Protein AF-A0AA87Z8X1-F1 (afdb_monomer)

Mean predicted aligned error: 8.66 Å

Secondary structure (DSSP, 8-state):
--HHHH----HHHHHHHHHHHHHHHHHHHHHHIIIIIS----EEE-SSSS--TT-S--TTPPTTSEEETT-GGG-HHHHHT--GGGHHHHHHHHHHHHHHHTT-

Solvent-accessible surface area (backbone atoms only — not comparable to full-atom values): 6210 Å² total; per-residue (Å²): 125,63,62,82,78,69,50,76,90,41,76,66,55,51,50,51,53,49,53,54,52,49,54,55,50,52,53,52,52,53,50,49,40,61,63,52,30,64,41,80,72,62,66,45,62,56,60,95,58,54,50,63,89,86,53,94,64,78,71,87,46,46,92,68,14,51,45,50,74,69,42,49,88,61,19,55,30,57,60,71,56,43,49,72,92,42,37,59,57,59,56,50,53,51,51,52,51,58,55,51,62,73,76,108

pLDDT: mean 81.44, std 7.03, range [54.47, 90.38]

Radius of gyration: 22.11 Å; Cα contacts (8 Å, |Δi|>4): 88; chains: 1; bounding box: 44×24×64 Å

Foldseek 3Di:
DCCVPPPDCDPVNVVVVVVVVVLVVLVVVLVCCVVFALDDADKDFPDPDQDDPPDPFPPRGDPPRMAGPCGQPRHNCSVVVCDDPNVVVSVVVVVVSVVVSVVD

Organism: Ficus carica (NCBI:txid3494)

Structure (mmCIF, N/CA/C/O backbone):
data_AF-A0AA87Z8X1-F1
#
_entry.id   AF-A0AA87Z8X1-F1
#
loop_
_atom_site.group_PDB
_atom_site.id
_atom_site.type_symbol
_atom_site.label_atom_id
_atom_site.label_alt_id
_atom_site.label_comp_id
_atom_site.label_asym_id
_atom_site.label_entity_id
_atom_site.label_seq_id
_atom_site.pdbx_PDB_ins_code
_atom_site.Cartn_x
_atom_site.Cartn_y
_atom_site.Cartn_z
_atom_site.occupancy
_atom_site.B_iso_or_equiv
_atom_site.auth_seq_id
_atom_site.auth_comp_id
_atom_site.auth_asym_id
_atom_site.auth_atom_id
_atom_site.pdbx_PDB_model_num
ATOM 1 N N . MET A 1 1 ? -18.591 12.943 37.590 1.00 54.47 1 MET A N 1
ATOM 2 C CA . MET A 1 1 ? -19.914 13.229 36.989 1.00 54.47 1 MET A CA 1
ATOM 3 C C . MET A 1 1 ? -20.252 12.348 35.774 1.00 54.47 1 MET A C 1
ATOM 5 O O . MET A 1 1 ? -21.431 12.163 35.533 1.00 54.47 1 MET A O 1
ATOM 9 N N . LEU A 1 2 ? -19.294 11.711 35.076 1.00 60.12 2 LEU A N 1
ATOM 10 C CA . LEU A 1 2 ? -19.589 10.716 34.016 1.00 60.12 2 LEU A CA 1
ATOM 11 C C . LEU A 1 2 ? -20.008 9.325 34.541 1.00 60.12 2 LEU A C 1
ATOM 13 O O . LEU A 1 2 ? -20.905 8.706 33.980 1.00 60.12 2 LEU A O 1
ATOM 17 N N . ASN A 1 3 ? -19.428 8.864 35.657 1.00 61.31 3 ASN A N 1
ATOM 18 C CA . ASN A 1 3 ? -19.707 7.529 36.217 1.00 61.31 3 ASN A CA 1
ATOM 19 C C . ASN A 1 3 ? -21.159 7.354 36.716 1.00 61.31 3 ASN A C 1
ATOM 21 O O . ASN A 1 3 ? -21.645 6.241 36.848 1.00 61.31 3 ASN A O 1
ATOM 25 N N . GLN A 1 4 ? -21.855 8.462 36.993 1.00 64.75 4 GLN A N 1
ATOM 26 C CA . GLN A 1 4 ? -23.207 8.463 37.561 1.00 64.75 4 GLN A CA 1
ATOM 27 C C . GLN A 1 4 ? -24.299 8.201 36.507 1.00 64.75 4 GLN A C 1
ATOM 29 O O . GLN A 1 4 ? -25.394 7.785 36.869 1.00 64.75 4 GLN A O 1
ATOM 34 N N . TYR A 1 5 ? -23.993 8.420 35.221 1.00 66.06 5 TYR A N 1
ATOM 35 C CA . TYR A 1 5 ? -24.926 8.242 34.100 1.00 66.06 5 TYR A CA 1
ATOM 36 C C . TYR A 1 5 ? -24.467 7.178 33.085 1.00 66.06 5 TYR A C 1
ATOM 38 O O . TYR A 1 5 ? -25.317 6.547 32.468 1.00 66.06 5 TYR A O 1
ATOM 46 N N . CYS A 1 6 ? -23.155 6.944 32.922 1.00 67.06 6 CYS A N 1
ATOM 47 C CA . CYS A 1 6 ? -22.627 5.935 31.985 1.00 67.06 6 CYS A CA 1
ATOM 48 C C . CYS A 1 6 ? -22.440 4.530 32.586 1.00 67.06 6 CYS A C 1
ATOM 50 O O . CYS A 1 6 ? -22.253 3.582 31.824 1.00 67.06 6 CYS A O 1
ATOM 52 N N . GLY A 1 7 ? -22.476 4.378 33.916 1.00 68.06 7 GLY A N 1
ATOM 53 C CA . GLY A 1 7 ? -22.018 3.150 34.576 1.00 68.06 7 GLY A CA 1
ATOM 54 C C . GLY A 1 7 ? -20.501 2.941 34.442 1.00 68.06 7 GLY A C 1
ATOM 55 O O . GLY A 1 7 ? -19.816 3.685 33.737 1.00 68.06 7 GLY A O 1
ATOM 56 N N . GLU A 1 8 ? -19.958 1.947 35.149 1.00 72.88 8 GLU A N 1
ATOM 57 C CA . GLU A 1 8 ? -18.531 1.616 35.062 1.00 72.88 8 GLU A CA 1
ATOM 58 C C . GLU A 1 8 ? -18.182 0.979 33.713 1.00 72.88 8 GLU A C 1
ATOM 60 O O . GLU A 1 8 ? -18.997 0.265 33.129 1.00 72.88 8 GLU A O 1
ATOM 65 N N . PHE A 1 9 ? -16.950 1.203 33.242 1.00 73.56 9 PHE A N 1
ATOM 66 C CA . PHE A 1 9 ? -16.446 0.631 31.994 1.00 73.56 9 PHE A CA 1
ATOM 67 C C . PHE A 1 9 ? -16.288 -0.888 32.138 1.00 73.56 9 PHE A C 1
ATOM 69 O O . PHE A 1 9 ? -15.259 -1.399 32.585 1.00 73.56 9 PHE A O 1
ATOM 76 N N . GLY A 1 10 ? -17.350 -1.618 31.806 1.00 85.50 10 GLY A N 1
ATOM 77 C CA . GLY A 1 10 ? -17.404 -3.061 31.983 1.00 85.50 10 GLY A CA 1
ATOM 78 C C . GLY A 1 10 ? -16.478 -3.803 31.011 1.00 85.50 10 GLY A C 1
ATOM 79 O O . GLY A 1 10 ? -16.147 -3.295 29.936 1.00 85.50 10 GLY A O 1
ATOM 80 N N . PRO A 1 11 ? -16.117 -5.063 31.307 1.00 85.81 11 PRO A N 1
ATOM 81 C CA . PRO A 1 11 ? -15.280 -5.880 30.424 1.00 85.81 11 PRO A CA 1
ATOM 82 C C . PRO A 1 11 ? -15.897 -6.078 29.029 1.00 85.81 11 PRO A C 1
ATOM 84 O O . PRO A 1 11 ? -15.174 -6.230 28.046 1.00 85.81 11 PRO A O 1
ATOM 87 N N . TRP A 1 12 ? -17.228 -6.042 28.918 1.00 83.94 12 TRP A N 1
ATOM 88 C CA . TRP A 1 12 ? -17.922 -6.105 27.631 1.00 83.94 12 TRP A CA 1
ATOM 89 C C . TRP A 1 12 ? -17.791 -4.810 26.819 1.00 83.94 12 TRP A C 1
ATOM 91 O O . TRP A 1 12 ? -17.512 -4.865 25.623 1.00 83.94 12 TRP A O 1
ATOM 101 N N . GLN A 1 13 ? -17.904 -3.648 27.471 1.00 85.69 13 GLN A N 1
ATOM 102 C CA . GLN A 1 13 ? -17.673 -2.350 26.831 1.00 85.69 13 GLN A CA 1
ATOM 103 C C . GLN A 1 13 ? -16.216 -2.203 26.393 1.00 85.69 13 GLN A C 1
ATOM 105 O O . GLN A 1 13 ? -15.969 -1.732 25.289 1.00 85.69 13 GLN A O 1
ATOM 110 N N . LEU A 1 14 ? -15.263 -2.679 27.202 1.00 88.31 14 LEU A N 1
ATOM 111 C CA . LEU A 1 14 ? -13.851 -2.708 26.826 1.00 88.31 14 LEU A CA 1
ATOM 112 C C . L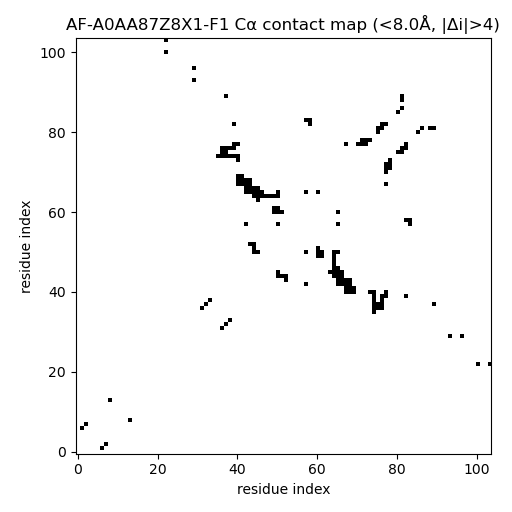EU A 1 14 ? -13.608 -3.575 25.591 1.00 88.31 14 LEU A C 1
ATOM 114 O O . LEU A 1 14 ? -12.927 -3.134 24.671 1.00 88.31 14 LEU A O 1
ATOM 118 N N . ARG A 1 15 ? -14.188 -4.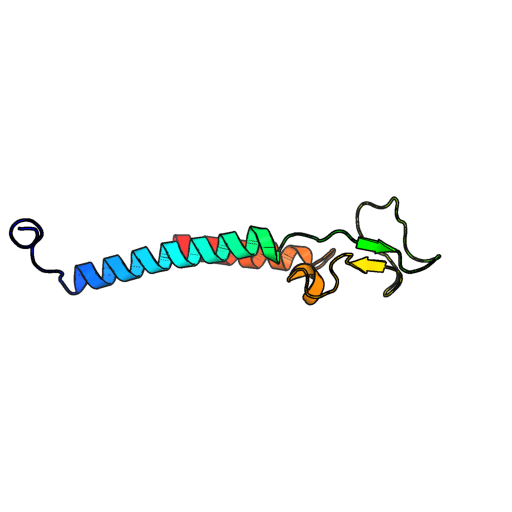781 25.531 1.00 87.00 15 ARG A N 1
ATOM 119 C CA . ARG A 1 15 ? -14.081 -5.640 24.342 1.00 87.00 15 ARG A CA 1
ATOM 120 C C . ARG A 1 15 ? -14.647 -4.959 23.105 1.00 87.00 15 ARG A C 1
ATOM 122 O O . ARG A 1 15 ? -13.981 -4.949 22.078 1.00 87.00 15 ARG A O 1
ATOM 129 N N . HIS A 1 16 ? -15.835 -4.372 23.207 1.00 88.00 16 HIS A N 1
ATOM 130 C CA . HIS A 1 16 ? -16.449 -3.678 22.080 1.00 88.00 16 HIS A CA 1
ATOM 131 C C . HIS A 1 16 ? -15.613 -2.470 21.640 1.00 88.00 16 HIS A C 1
ATOM 133 O O . HIS A 1 16 ? -15.310 -2.332 20.463 1.00 88.00 16 HIS A O 1
ATOM 139 N N . PHE A 1 17 ? -15.147 -1.656 22.588 1.00 88.94 17 PHE A N 1
ATOM 140 C CA . PHE A 1 17 ? -14.264 -0.525 22.314 1.00 88.94 17 PHE A CA 1
ATOM 141 C C . PHE A 1 17 ? -12.974 -0.953 21.607 1.00 88.94 17 PHE A C 1
ATOM 143 O O . PHE A 1 17 ? -12.580 -0.329 20.622 1.00 88.94 17 PHE A O 1
ATOM 150 N N . VAL A 1 18 ? -12.333 -2.028 22.079 1.00 90.38 18 VAL A N 1
ATOM 151 C CA . VAL A 1 18 ? -11.117 -2.569 21.463 1.00 90.38 18 VAL A CA 1
ATOM 152 C C . VAL A 1 18 ? -11.404 -3.066 20.051 1.00 90.38 18 VAL A C 1
ATOM 154 O O . VAL A 1 18 ? -10.689 -2.665 19.142 1.00 90.38 18 VAL A O 1
ATOM 157 N N . LEU A 1 19 ? -12.447 -3.879 19.848 1.00 88.44 19 LEU A N 1
ATOM 158 C CA . LEU A 1 19 ? -12.805 -4.414 18.529 1.00 88.44 19 LEU A CA 1
ATOM 159 C C . LEU A 1 19 ? -13.109 -3.295 17.525 1.00 88.44 19 LEU A C 1
ATOM 161 O O . LEU A 1 19 ? -12.553 -3.292 16.428 1.00 88.44 19 LEU A O 1
ATOM 165 N N . THR A 1 20 ? -13.907 -2.303 17.923 1.00 88.06 20 THR A N 1
ATOM 166 C CA . THR A 1 20 ? -14.242 -1.154 17.073 1.00 88.06 20 THR A CA 1
ATOM 167 C C . THR A 1 20 ? -13.008 -0.309 16.757 1.00 88.06 20 THR A C 1
ATOM 169 O O . THR A 1 20 ? -12.805 0.083 15.610 1.00 88.06 20 THR A O 1
ATOM 172 N N . SER A 1 21 ? -12.143 -0.061 17.745 1.00 88.06 21 SER A N 1
ATOM 173 C CA . SER A 1 21 ? -10.894 0.685 17.527 1.00 88.06 21 SER A CA 1
ATOM 174 C C . SER A 1 21 ? -9.939 -0.065 16.596 1.00 88.06 21 SER A C 1
ATOM 176 O O . SER A 1 21 ? -9.279 0.554 15.764 1.00 88.06 21 SER A O 1
ATOM 178 N N . LEU A 1 22 ? -9.878 -1.397 16.708 1.00 88.38 22 LEU A N 1
ATOM 179 C CA . LEU A 1 22 ? -9.049 -2.241 15.847 1.00 88.38 22 LEU A CA 1
ATOM 180 C C . LEU A 1 22 ? -9.538 -2.216 14.398 1.00 88.38 22 LEU A C 1
ATOM 182 O O . LEU A 1 22 ? -8.717 -2.093 13.494 1.00 88.38 22 LEU A O 1
ATOM 186 N N . ALA A 1 23 ? -10.855 -2.285 14.184 1.00 87.25 23 ALA A N 1
ATOM 187 C CA . ALA A 1 23 ? -11.452 -2.182 12.854 1.00 87.25 23 ALA A CA 1
ATOM 188 C C . ALA A 1 23 ? -11.077 -0.853 12.173 1.00 87.25 23 ALA A C 1
ATOM 190 O O . ALA A 1 23 ? -10.575 -0.854 11.050 1.00 87.25 23 ALA A O 1
ATOM 191 N N . TRP A 1 24 ? -11.204 0.265 12.894 1.00 87.25 24 TRP A N 1
ATOM 192 C CA . TRP A 1 24 ? -10.805 1.589 12.399 1.00 87.25 24 TRP A CA 1
ATOM 193 C C . TRP A 1 24 ? -9.302 1.707 12.121 1.00 87.25 24 TRP A C 1
ATOM 195 O O . TRP A 1 24 ? -8.894 2.295 11.120 1.00 87.25 24 TRP A O 1
ATOM 205 N N . ALA A 1 25 ? -8.458 1.143 12.988 1.00 88.06 25 ALA A N 1
ATOM 206 C CA . ALA A 1 25 ? -7.013 1.151 12.774 1.00 88.06 25 ALA A CA 1
ATOM 207 C C . ALA A 1 25 ? -6.626 0.358 11.515 1.00 88.06 25 ALA A C 1
ATOM 209 O O . ALA A 1 25 ? -5.817 0.827 10.715 1.00 88.06 25 ALA A O 1
ATOM 210 N N . LEU A 1 26 ? -7.229 -0.819 11.318 1.00 86.69 26 LEU A N 1
ATOM 211 C CA . LEU A 1 26 ? -7.026 -1.643 10.127 1.00 86.69 26 LEU A CA 1
ATOM 212 C C . LEU A 1 26 ? -7.427 -0.893 8.852 1.00 86.69 26 LEU A C 1
ATOM 214 O O . LEU A 1 26 ? -6.668 -0.895 7.883 1.00 86.69 26 LEU A O 1
ATOM 218 N N . GLU A 1 27 ? -8.573 -0.211 8.862 1.00 86.88 27 GLU A N 1
ATOM 219 C CA . GLU A 1 27 ? -9.039 0.598 7.730 1.00 86.88 27 GLU A CA 1
ATOM 220 C C . GLU A 1 27 ? -8.056 1.730 7.382 1.00 86.88 27 GLU A C 1
ATOM 222 O O . GLU A 1 27 ? -7.737 1.955 6.207 1.00 86.88 27 GLU A O 1
ATOM 227 N N . ALA A 1 28 ? -7.504 2.402 8.398 1.00 85.25 28 ALA A N 1
ATOM 228 C CA . ALA A 1 28 ? -6.509 3.454 8.212 1.00 85.25 28 ALA A CA 1
ATOM 229 C C . ALA A 1 28 ? -5.203 2.922 7.595 1.00 85.25 28 ALA A C 1
ATOM 231 O O . ALA A 1 28 ? -4.686 3.514 6.643 1.00 85.25 28 ALA A O 1
ATOM 232 N N . PHE A 1 29 ? -4.686 1.789 8.087 1.00 84.94 29 PHE A N 1
ATOM 233 C CA . PHE A 1 29 ? -3.488 1.161 7.518 1.00 84.94 29 PHE A CA 1
ATOM 234 C C . PHE A 1 29 ? -3.706 0.722 6.072 1.00 84.94 29 PHE A C 1
ATOM 236 O O . PHE A 1 29 ? -2.867 0.993 5.214 1.00 84.94 29 PHE A O 1
ATOM 243 N N . HIS A 1 30 ? -4.845 0.097 5.785 1.00 86.06 30 HIS A N 1
ATOM 244 C CA . HIS A 1 30 ? -5.187 -0.322 4.433 1.00 86.06 30 HIS A CA 1
ATOM 245 C C . HIS A 1 30 ? -5.272 0.870 3.466 1.00 86.06 30 HIS A C 1
ATOM 247 O O . HIS A 1 30 ? -4.729 0.824 2.363 1.00 86.06 30 HIS A O 1
ATOM 253 N N . THR A 1 31 ? -5.873 1.979 3.904 1.00 84.50 31 THR A N 1
ATOM 254 C CA . THR A 1 31 ? -5.939 3.219 3.117 1.00 84.50 31 THR A CA 1
ATOM 255 C C . THR A 1 31 ? -4.550 3.811 2.866 1.00 84.50 31 THR A C 1
ATOM 257 O O . THR A 1 31 ? -4.252 4.234 1.750 1.00 84.50 31 THR A O 1
ATOM 260 N N . MET A 1 32 ? -3.670 3.808 3.872 1.00 83.62 32 MET A N 1
ATOM 261 C CA . MET A 1 32 ? -2.287 4.270 3.716 1.00 83.62 32 MET A CA 1
ATOM 262 C C . MET A 1 32 ? -1.528 3.444 2.670 1.00 83.62 32 MET A C 1
ATOM 264 O O . MET A 1 32 ? -0.864 4.019 1.806 1.00 83.62 32 MET A O 1
ATOM 268 N N . VAL A 1 33 ? -1.650 2.113 2.724 1.00 81.50 33 VAL A N 1
ATOM 269 C CA . VAL A 1 33 ? -1.030 1.193 1.756 1.00 81.50 33 VAL A CA 1
ATOM 270 C C . VAL A 1 33 ? -1.557 1.481 0.349 1.00 81.50 33 VAL A C 1
ATOM 272 O O . VAL A 1 33 ? -0.767 1.779 -0.540 1.00 81.50 33 VAL A O 1
ATOM 275 N N . MET A 1 34 ? -2.875 1.555 0.170 1.00 79.38 34 MET A N 1
ATOM 276 C CA . MET A 1 34 ? -3.482 1.881 -1.126 1.00 79.38 34 MET A CA 1
ATOM 277 C C . MET A 1 34 ? -2.993 3.203 -1.731 1.00 79.38 34 MET A C 1
ATOM 279 O O . MET A 1 34 ? -2.845 3.325 -2.945 1.00 79.38 34 MET A O 1
ATOM 283 N N . ILE A 1 35 ? -2.760 4.222 -0.901 1.00 73.81 35 ILE A N 1
ATOM 284 C CA . ILE A 1 35 ? -2.356 5.551 -1.381 1.00 73.81 35 ILE A CA 1
ATOM 285 C C . ILE A 1 35 ? -0.855 5.619 -1.678 1.00 73.81 35 ILE A C 1
ATOM 287 O O . ILE A 1 35 ? -0.449 6.256 -2.654 1.00 73.81 35 ILE A O 1
ATOM 291 N N . VAL A 1 36 ? -0.027 5.027 -0.816 1.00 70.50 36 VAL A N 1
ATOM 292 C CA . VAL A 1 36 ? 1.430 5.234 -0.827 1.00 70.50 36 VAL A CA 1
ATOM 293 C C . VAL A 1 36 ? 2.168 4.043 -1.428 1.00 70.50 36 VAL A C 1
ATOM 295 O O . VAL A 1 36 ? 3.097 4.233 -2.210 1.00 70.50 36 VAL A O 1
ATOM 298 N N . ALA A 1 37 ? 1.764 2.824 -1.076 1.00 71.75 37 ALA A N 1
ATOM 299 C CA . ALA A 1 37 ? 2.450 1.599 -1.471 1.00 71.75 37 ALA A CA 1
ATOM 300 C C . ALA A 1 37 ? 2.124 1.187 -2.908 1.00 71.75 37 ALA A C 1
ATOM 302 O O . ALA A 1 37 ? 3.039 0.769 -3.615 1.00 71.75 37 ALA A O 1
ATOM 303 N N . ASP A 1 38 ? 0.863 1.361 -3.326 1.00 71.38 38 ASP A N 1
ATOM 304 C CA . ASP A 1 38 ? 0.335 0.912 -4.626 1.00 71.38 38 ASP A CA 1
ATOM 305 C C . ASP A 1 38 ? 0.460 1.951 -5.745 1.00 71.38 38 ASP A C 1
ATOM 307 O O . ASP A 1 38 ? 0.107 1.706 -6.904 1.00 71.38 38 ASP A O 1
ATOM 311 N N . ARG A 1 39 ? 0.975 3.139 -5.420 1.00 77.00 39 ARG A N 1
ATOM 312 C CA . ARG A 1 39 ? 1.199 4.181 -6.413 1.00 77.00 39 ARG A CA 1
ATOM 313 C C . ARG A 1 39 ? 2.379 3.791 -7.297 1.00 77.00 39 ARG A C 1
ATOM 315 O O . ARG A 1 39 ? 3.515 3.768 -6.839 1.00 77.00 39 ARG A O 1
ATOM 322 N N . GLU A 1 40 ? 2.113 3.570 -8.582 1.00 77.69 40 GLU A N 1
ATOM 323 C CA . GLU A 1 40 ? 3.159 3.416 -9.595 1.00 77.69 40 GLU A CA 1
ATOM 324 C C . GLU A 1 40 ? 3.994 4.714 -9.657 1.00 77.69 40 GLU A C 1
ATOM 326 O O . GLU A 1 40 ? 3.448 5.779 -9.983 1.00 77.69 40 GLU A O 1
ATOM 331 N N . PRO A 1 41 ? 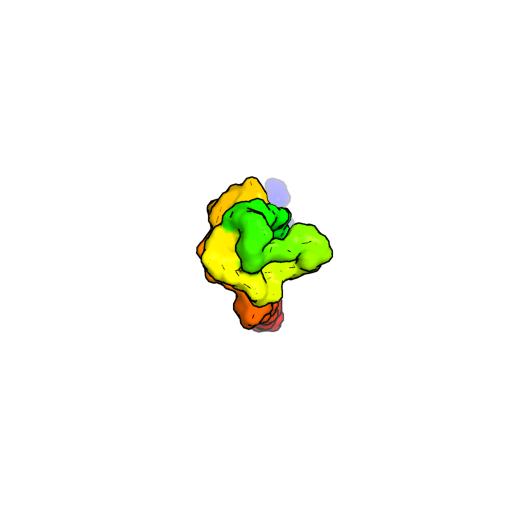5.293 4.681 -9.300 1.00 80.00 41 PRO A N 1
ATOM 332 C CA . PRO A 1 41 ? 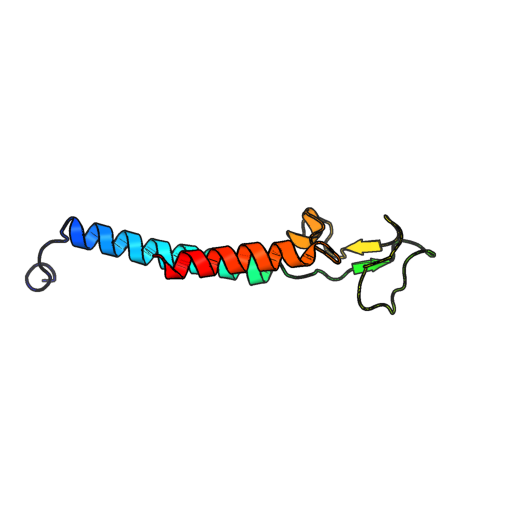6.125 5.868 -9.387 1.00 80.00 41 PRO A CA 1
ATOM 333 C C . PRO A 1 41 ? 6.405 6.209 -10.852 1.00 80.00 41 PRO A C 1
ATOM 335 O O . PRO A 1 41 ? 6.260 5.383 -11.751 1.00 80.00 41 PRO A O 1
ATOM 338 N N . ALA A 1 42 ? 6.826 7.444 -11.118 1.00 85.81 42 ALA A N 1
ATOM 339 C CA . ALA A 1 42 ? 7.308 7.773 -12.452 1.00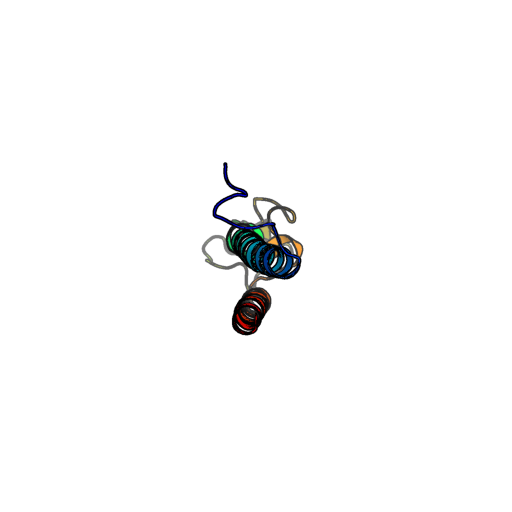 85.81 42 ALA A CA 1
ATOM 340 C C . ALA A 1 42 ? 8.568 6.947 -12.771 1.00 85.81 42 ALA A C 1
ATOM 342 O O . ALA A 1 42 ? 9.345 6.587 -11.883 1.00 85.81 42 ALA A O 1
ATOM 343 N N . TRP A 1 43 ? 8.778 6.651 -14.045 1.00 87.69 43 TRP A N 1
ATOM 344 C CA . TRP A 1 43 ? 9.932 5.907 -14.538 1.00 87.69 43 TRP A CA 1
ATOM 345 C C . TRP A 1 43 ? 10.609 6.687 -15.663 1.00 87.69 43 TRP A C 1
ATOM 347 O O . TRP A 1 43 ? 10.034 7.621 -16.221 1.00 87.69 43 TRP A O 1
ATOM 357 N N . ARG A 1 44 ? 11.856 6.327 -15.956 1.00 88.19 44 ARG A N 1
ATOM 358 C CA . ARG A 1 44 ? 12.647 6.882 -17.056 1.00 88.19 44 ARG A CA 1
ATOM 359 C C . ARG A 1 44 ? 13.464 5.784 -17.722 1.00 88.19 44 ARG A C 1
ATOM 361 O O . ARG A 1 44 ? 13.827 4.806 -17.068 1.00 88.19 44 ARG A O 1
ATOM 368 N N . CYS A 1 45 ? 13.777 5.952 -19.000 1.00 88.50 45 CYS A N 1
ATOM 369 C CA . CYS A 1 45 ? 14.671 5.036 -19.694 1.00 88.50 45 CYS A CA 1
ATOM 370 C C . CYS A 1 45 ? 16.127 5.278 -19.262 1.00 88.50 45 CYS A C 1
ATOM 372 O O . CYS A 1 45 ? 16.576 6.416 -19.125 1.00 88.50 45 CYS A O 1
ATOM 374 N N . VAL A 1 46 ? 16.877 4.196 -19.059 1.00 85.31 46 VAL A N 1
ATOM 375 C CA . VAL A 1 46 ? 18.303 4.197 -18.699 1.00 85.31 46 VAL A CA 1
ATOM 376 C C . VAL A 1 46 ? 19.058 3.457 -19.791 1.00 85.31 46 VAL A C 1
ATOM 378 O O . VAL A 1 46 ? 19.602 2.374 -19.612 1.00 85.31 46 VAL A O 1
ATOM 381 N N . GLY A 1 47 ? 19.009 4.009 -20.994 1.00 76.44 47 GLY A N 1
ATOM 382 C CA . GLY A 1 47 ? 19.572 3.362 -22.167 1.00 76.44 47 GLY A CA 1
ATOM 383 C C . GLY A 1 47 ? 18.979 3.923 -23.444 1.00 76.44 47 GLY A C 1
ATOM 384 O O . GLY A 1 47 ? 17.931 4.560 -23.437 1.00 76.44 47 GLY A O 1
ATOM 385 N N . ARG A 1 48 ? 19.675 3.696 -24.557 1.00 69.50 48 ARG A N 1
ATOM 386 C CA . ARG A 1 48 ? 19.245 4.165 -25.882 1.00 69.50 48 ARG A CA 1
ATOM 387 C C . ARG A 1 48 ? 18.359 3.156 -26.619 1.00 69.50 48 ARG A C 1
ATOM 389 O O . ARG A 1 48 ? 17.803 3.491 -27.657 1.00 69.50 48 ARG A O 1
ATOM 396 N N . THR A 1 49 ? 18.273 1.926 -26.116 1.00 79.69 49 THR A N 1
ATOM 397 C CA . THR A 1 49 ? 17.618 0.783 -26.764 1.00 79.69 49 THR A CA 1
ATOM 398 C C . THR A 1 49 ? 16.852 -0.042 -25.734 1.00 79.69 49 THR A C 1
ATOM 400 O O . THR A 1 49 ? 17.313 -0.191 -24.605 1.00 79.69 49 THR A O 1
ATOM 403 N N . GLY A 1 50 ? 15.699 -0.594 -26.122 1.00 79.38 50 GLY A N 1
ATOM 404 C CA . GLY A 1 50 ? 14.914 -1.503 -25.273 1.00 79.38 50 GLY A CA 1
ATOM 405 C C . GLY A 1 50 ? 13.953 -0.826 -24.287 1.00 79.38 50 GLY A C 1
ATOM 406 O O . GLY A 1 50 ? 13.374 -1.520 -23.452 1.00 79.38 50 GLY A O 1
ATOM 407 N N . CYS A 1 51 ? 13.789 0.498 -24.370 1.00 84.44 51 CYS A N 1
ATOM 408 C CA . CYS A 1 51 ? 12.815 1.298 -23.624 1.00 84.44 51 CYS A CA 1
ATOM 409 C C . CYS A 1 51 ? 12.268 2.407 -24.536 1.00 84.44 51 CYS A C 1
ATOM 411 O O . CYS A 1 51 ? 13.017 2.954 -25.347 1.00 84.44 51 CYS A O 1
ATOM 413 N N . ASP A 1 52 ? 10.977 2.712 -24.423 1.00 86.19 52 ASP A N 1
ATOM 414 C CA . ASP A 1 52 ? 10.295 3.754 -25.198 1.00 86.19 52 ASP A CA 1
ATOM 415 C C . ASP A 1 52 ? 9.690 4.794 -24.249 1.00 86.19 52 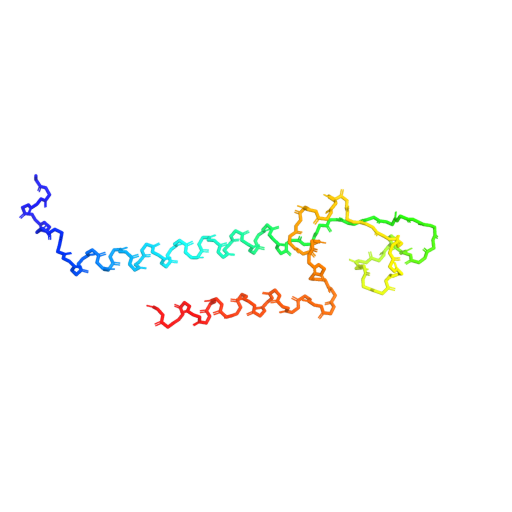ASP A C 1
ATOM 417 O O . ASP A 1 52 ? 8.712 4.510 -23.563 1.00 86.19 52 ASP A O 1
ATOM 421 N N . GLU A 1 53 ? 10.248 6.006 -24.213 1.00 81.88 53 GLU A N 1
ATOM 422 C CA . GLU A 1 53 ? 9.759 7.090 -23.345 1.00 81.88 53 GLU A CA 1
ATOM 423 C C . GLU A 1 53 ? 8.338 7.561 -23.691 1.00 81.88 53 GLU A C 1
ATOM 425 O O . GLU A 1 53 ? 7.670 8.156 -22.846 1.00 81.88 53 GLU A O 1
ATOM 430 N N . ALA A 1 54 ? 7.854 7.298 -24.912 1.00 81.56 54 ALA A N 1
ATOM 431 C CA . ALA A 1 54 ? 6.490 7.635 -25.311 1.00 81.56 54 ALA A CA 1
ATOM 432 C C . ALA A 1 54 ? 5.459 6.593 -24.843 1.00 81.56 54 ALA A C 1
ATOM 434 O O . ALA A 1 54 ? 4.250 6.861 -24.868 1.00 81.56 54 ALA A O 1
ATOM 435 N N . ALA A 1 55 ? 5.904 5.408 -24.412 1.00 81.94 55 ALA A N 1
ATOM 436 C CA . ALA A 1 55 ? 5.005 4.394 -23.892 1.00 81.94 55 ALA A CA 1
ATOM 437 C C . ALA A 1 55 ? 4.415 4.829 -22.545 1.00 81.94 55 ALA A C 1
ATOM 439 O O . ALA A 1 55 ? 5.043 5.506 -21.739 1.00 81.94 55 ALA A O 1
ATOM 440 N N . ARG A 1 56 ? 3.188 4.387 -22.261 1.00 78.12 56 ARG A N 1
ATOM 441 C CA . ARG A 1 56 ? 2.529 4.655 -20.971 1.00 78.12 56 ARG A CA 1
ATOM 442 C C . ARG A 1 56 ? 2.923 3.677 -19.868 1.00 78.12 56 ARG A C 1
ATOM 444 O O . ARG A 1 56 ? 2.646 3.939 -18.703 1.00 78.12 56 ARG A O 1
ATOM 451 N N . THR A 1 57 ? 3.523 2.545 -20.224 1.00 81.81 57 THR A N 1
ATOM 452 C CA . THR A 1 57 ? 3.795 1.434 -19.309 1.00 81.81 57 THR A CA 1
ATOM 453 C C . THR A 1 57 ? 5.169 0.847 -19.575 1.00 81.81 57 THR A C 1
ATOM 455 O O . THR A 1 57 ? 5.557 0.710 -20.730 1.00 81.81 57 THR A O 1
ATOM 458 N N . VAL A 1 58 ? 5.831 0.381 -18.520 1.00 85.88 58 VAL A N 1
ATOM 459 C CA . VAL A 1 58 ? 7.128 -0.318 -18.588 1.00 85.88 58 VAL A CA 1
ATOM 460 C C . VAL A 1 58 ? 7.026 -1.787 -19.026 1.00 85.88 58 VAL A C 1
ATOM 462 O O . VAL A 1 58 ? 8.022 -2.503 -19.122 1.00 85.88 58 VAL A O 1
ATOM 465 N N . CYS A 1 59 ? 5.805 -2.271 -19.254 1.00 84.88 59 CYS A N 1
ATOM 466 C CA . CYS A 1 59 ? 5.511 -3.669 -19.534 1.00 84.88 59 CYS A CA 1
ATOM 467 C C . CYS A 1 59 ? 5.997 -4.066 -20.928 1.00 84.88 59 CYS A C 1
ATOM 469 O O . CYS A 1 59 ? 5.445 -3.610 -21.924 1.00 84.88 59 CYS A O 1
ATOM 471 N N . GLY A 1 60 ? 7.005 -4.939 -20.987 1.00 82.94 60 GLY A N 1
ATOM 472 C CA . GLY A 1 60 ? 7.615 -5.394 -22.242 1.00 82.94 60 GLY A CA 1
ATOM 473 C C . GLY A 1 60 ? 8.944 -4.718 -22.583 1.00 82.94 60 GLY A C 1
ATOM 474 O O . GLY A 1 60 ? 9.517 -5.024 -23.624 1.00 82.94 60 GLY A O 1
ATOM 475 N N . PHE A 1 61 ? 9.452 -3.837 -21.718 1.00 86.62 61 PHE A N 1
ATOM 476 C CA . PHE A 1 61 ? 10.815 -3.326 -21.842 1.00 86.62 61 PHE A CA 1
ATOM 477 C C . PHE A 1 61 ? 11.855 -4.348 -21.402 1.00 86.62 61 PHE A C 1
ATOM 479 O O . PHE A 1 61 ? 11.607 -5.195 -20.540 1.00 86.62 61 PHE A O 1
ATOM 486 N N . GLU A 1 62 ? 13.040 -4.236 -21.996 1.00 83.31 62 GLU A N 1
ATOM 487 C CA . GLU A 1 62 ? 14.172 -5.090 -21.661 1.00 83.31 62 GLU A CA 1
ATOM 488 C C . GLU A 1 62 ? 14.619 -4.842 -20.203 1.00 83.31 62 GLU A C 1
ATOM 490 O O . GLU A 1 62 ? 14.692 -3.689 -19.765 1.00 83.31 62 GLU A O 1
ATOM 495 N N . PRO A 1 63 ? 14.909 -5.883 -19.401 1.00 80.06 63 PRO A N 1
ATOM 496 C CA . PRO A 1 63 ? 15.346 -5.689 -18.023 1.00 80.06 63 PRO A CA 1
ATOM 497 C C . PRO A 1 63 ? 16.605 -4.814 -17.948 1.00 80.06 63 PRO A C 1
ATOM 499 O O . PRO A 1 63 ? 17.634 -5.136 -18.533 1.00 80.06 63 PRO A O 1
ATOM 502 N N . GLY A 1 64 ? 16.527 -3.708 -17.204 1.00 81.94 64 GLY A N 1
ATOM 503 C CA . GLY A 1 64 ? 17.636 -2.761 -17.043 1.00 81.94 64 GLY A CA 1
ATOM 504 C C . GLY A 1 64 ? 17.679 -1.623 -18.066 1.00 81.94 64 GLY A C 1
ATOM 505 O O . GLY A 1 64 ? 18.515 -0.738 -17.916 1.00 81.94 64 GLY A O 1
ATOM 506 N N . SER A 1 65 ? 16.771 -1.586 -19.050 1.00 86.62 65 SER A N 1
ATOM 507 C CA . SER A 1 65 ? 16.643 -0.450 -19.979 1.00 86.62 65 SER A CA 1
ATOM 508 C C . SER A 1 65 ? 15.885 0.745 -19.387 1.00 86.62 65 SER A C 1
ATOM 510 O O . SER A 1 65 ? 15.806 1.801 -20.016 1.00 86.62 65 SER A O 1
ATOM 512 N N . TRP A 1 66 ? 15.324 0.602 -18.184 1.00 89.31 66 TRP A N 1
ATOM 513 C CA . TRP A 1 66 ? 14.525 1.615 -17.501 1.00 89.31 66 TRP A CA 1
ATOM 514 C C . TRP A 1 66 ? 14.696 1.538 -15.979 1.00 89.31 66 TRP A C 1
ATOM 516 O O . TRP A 1 66 ? 15.059 0.496 -15.427 1.00 89.31 66 TRP A O 1
ATOM 526 N N . GLU A 1 67 ? 14.416 2.646 -15.295 1.00 88.88 67 GLU A N 1
ATOM 527 C CA . GLU A 1 67 ? 14.426 2.730 -13.835 1.00 88.88 67 GLU A CA 1
ATOM 528 C C . GLU A 1 67 ? 13.312 3.630 -13.296 1.00 88.88 67 GLU A C 1
ATOM 530 O O . GLU A 1 67 ? 12.846 4.559 -13.958 1.00 88.88 67 GLU A O 1
ATOM 535 N N . TRP A 1 68 ? 12.907 3.378 -12.053 1.00 89.12 68 TRP A N 1
ATOM 536 C CA . TRP A 1 68 ? 12.010 4.260 -11.312 1.00 89.12 68 TRP A CA 1
ATOM 537 C C . TRP A 1 68 ? 12.725 5.561 -10.945 1.00 89.12 68 TRP A C 1
ATOM 539 O O . TRP A 1 68 ? 13.816 5.529 -10.375 1.00 89.12 68 TRP A O 1
ATOM 549 N N . THR A 1 69 ? 12.097 6.712 -11.191 1.00 84.25 69 THR A N 1
ATOM 550 C CA . THR A 1 69 ? 12.695 8.029 -10.906 1.00 84.25 69 THR A CA 1
ATOM 551 C C . THR A 1 69 ? 12.933 8.264 -9.413 1.00 84.25 69 THR A C 1
ATOM 553 O O . THR A 1 69 ? 13.865 8.977 -9.052 1.00 84.25 69 THR A O 1
ATOM 556 N N . GLY A 1 70 ? 12.134 7.636 -8.543 1.00 76.94 70 GLY A N 1
ATOM 557 C CA . GLY A 1 70 ? 12.313 7.639 -7.085 1.00 76.94 70 GLY A CA 1
ATOM 558 C C . GLY A 1 70 ? 13.210 6.515 -6.548 1.00 76.94 70 GLY A C 1
ATOM 559 O O . GLY A 1 70 ? 13.370 6.385 -5.336 1.00 76.94 70 GLY A O 1
ATOM 560 N N . GLY A 1 71 ? 13.778 5.675 -7.418 1.00 81.50 71 GLY A N 1
ATOM 561 C CA . GLY A 1 71 ? 14.497 4.466 -7.019 1.00 81.50 71 GLY A CA 1
ATOM 562 C C . GLY A 1 71 ? 13.577 3.351 -6.501 1.00 81.50 71 GLY A C 1
ATOM 563 O O . GLY A 1 71 ? 12.358 3.503 -6.398 1.00 81.50 71 GLY A O 1
ATOM 564 N N . ARG A 1 72 ? 14.169 2.196 -6.170 1.00 76.12 72 ARG A N 1
ATOM 565 C CA . ARG A 1 72 ? 13.424 0.982 -5.776 1.00 76.12 72 ARG A CA 1
ATOM 566 C C . ARG A 1 72 ? 12.695 1.104 -4.436 1.00 76.12 72 ARG A C 1
ATOM 568 O O . ARG A 1 72 ? 11.656 0.492 -4.274 1.00 76.12 72 ARG A O 1
ATOM 575 N N . ALA A 1 73 ? 13.199 1.920 -3.512 1.00 76.56 73 ALA A N 1
ATOM 576 C CA . ALA A 1 73 ? 12.602 2.114 -2.187 1.00 76.56 73 ALA A CA 1
ATOM 577 C C . ALA 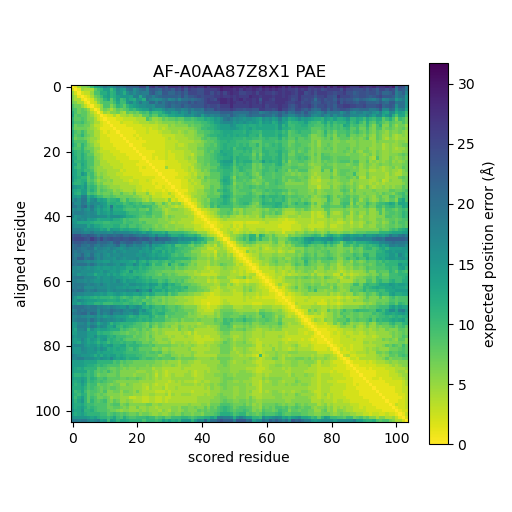A 1 73 ? 11.494 3.187 -2.155 1.00 76.56 73 ALA A C 1
ATOM 579 O O . ALA A 1 73 ? 10.998 3.528 -1.086 1.00 76.56 73 ALA A O 1
ATOM 580 N N . SER A 1 74 ? 11.126 3.758 -3.309 1.00 78.38 74 SER A N 1
ATOM 581 C CA . SER A 1 74 ? 10.106 4.816 -3.368 1.00 78.38 74 SER A CA 1
ATOM 582 C C . SER A 1 74 ? 8.681 4.311 -3.171 1.00 78.38 74 SER A C 1
ATOM 584 O O . SER A 1 74 ? 7.832 5.065 -2.707 1.00 78.38 74 SER A O 1
ATOM 586 N N . SER A 1 75 ? 8.411 3.058 -3.533 1.00 80.75 75 SER A N 1
ATOM 587 C CA . SER A 1 75 ? 7.108 2.419 -3.356 1.00 80.75 75 SER A CA 1
ATOM 588 C C . SER A 1 75 ? 7.279 0.912 -3.236 1.00 80.75 75 SER A C 1
ATOM 590 O O . SER A 1 75 ? 8.226 0.331 -3.770 1.00 80.75 75 SER A O 1
ATOM 592 N N . THR A 1 76 ? 6.320 0.268 -2.585 1.00 79.81 76 THR A N 1
ATOM 593 C CA . THR A 1 76 ? 6.268 -1.190 -2.459 1.00 79.81 76 THR A CA 1
ATOM 594 C C . THR A 1 76 ? 6.061 -1.843 -3.830 1.00 79.81 76 THR A C 1
ATOM 596 O O . THR A 1 76 ? 6.631 -2.898 -4.097 1.00 79.81 76 THR A O 1
ATOM 599 N N . VAL A 1 77 ? 5.359 -1.176 -4.760 1.00 82.81 77 VAL A N 1
ATOM 600 C CA . VAL A 1 77 ? 5.307 -1.606 -6.170 1.00 82.81 77 VAL A CA 1
ATOM 601 C C . VAL A 1 77 ? 6.697 -1.657 -6.808 1.00 82.81 77 VAL A C 1
ATOM 603 O O . VAL A 1 77 ? 7.022 -2.639 -7.478 1.00 82.81 77 VAL A O 1
ATOM 606 N N . ALA A 1 78 ? 7.523 -0.627 -6.603 1.00 83.25 78 ALA A N 1
ATOM 607 C CA . ALA A 1 78 ? 8.872 -0.558 -7.163 1.00 83.25 78 ALA A CA 1
ATOM 608 C C . ALA A 1 78 ? 9.847 -1.549 -6.508 1.00 83.25 78 ALA A C 1
ATOM 610 O O . ALA A 1 78 ? 10.731 -2.071 -7.191 1.00 83.25 78 ALA A O 1
ATOM 611 N N . GLU A 1 79 ? 9.682 -1.807 -5.211 1.00 83.25 79 GLU A N 1
ATOM 612 C CA . GLU A 1 79 ? 10.514 -2.735 -4.444 1.00 83.25 79 GLU A CA 1
ATOM 613 C C . GLU A 1 79 ? 10.233 -4.197 -4.818 1.00 83.25 79 GLU A C 1
ATOM 615 O O . GLU A 1 79 ? 11.164 -4.963 -5.064 1.00 83.25 79 GLU A O 1
ATOM 620 N N . TRP A 1 80 ? 8.953 -4.569 -4.913 1.00 80.62 80 TRP A N 1
ATOM 621 C CA . TRP A 1 80 ? 8.519 -5.954 -5.135 1.00 80.62 80 TRP A CA 1
ATOM 622 C C . TRP A 1 80 ? 8.193 -6.275 -6.599 1.00 80.62 80 TRP A C 1
ATOM 624 O O . TRP A 1 80 ? 7.889 -7.421 -6.925 1.00 80.62 80 TRP A O 1
ATOM 634 N N . GLY A 1 81 ? 8.253 -5.283 -7.492 1.00 81.00 81 GLY A N 1
ATOM 635 C CA . GLY A 1 81 ? 7.980 -5.463 -8.919 1.00 81.00 81 GLY A CA 1
ATOM 636 C C . GLY A 1 81 ? 6.515 -5.792 -9.222 1.00 81.00 81 GLY A C 1
ATOM 637 O O . GLY A 1 81 ? 6.240 -6.537 -10.160 1.00 81.00 81 GLY A O 1
ATOM 638 N N . LEU A 1 82 ? 5.570 -5.244 -8.448 1.00 83.44 82 LEU A N 1
ATOM 639 C CA . LEU A 1 82 ? 4.120 -5.493 -8.563 1.00 83.44 82 LEU A CA 1
ATOM 640 C C . LEU A 1 82 ? 3.483 -4.730 -9.743 1.00 83.44 82 LEU A C 1
ATOM 642 O O . LEU A 1 82 ? 2.430 -4.107 -9.618 1.00 83.44 82 LEU A O 1
ATOM 646 N N . VAL A 1 83 ? 4.141 -4.754 -10.899 1.00 83.56 83 VAL A N 1
ATOM 647 C CA . VAL A 1 83 ? 3.711 -4.084 -12.131 1.00 83.56 83 VAL A CA 1
ATOM 648 C C . VAL A 1 83 ? 3.307 -5.097 -13.192 1.00 83.56 83 VAL A C 1
ATOM 650 O O . VAL A 1 83 ? 3.613 -6.287 -13.102 1.00 83.56 83 VAL A O 1
ATOM 653 N N . CYS A 1 84 ? 2.635 -4.620 -14.239 1.00 84.62 84 CYS A N 1
ATOM 654 C CA . CYS A 1 84 ? 2.305 -5.431 -15.407 1.00 84.62 84 CYS A CA 1
ATOM 655 C C . CYS A 1 84 ? 1.480 -6.669 -15.024 1.00 84.62 84 CYS A C 1
ATOM 657 O O . CYS A 1 84 ? 0.371 -6.532 -14.509 1.00 84.62 84 CYS A O 1
ATOM 659 N N . GLY A 1 85 ? 2.025 -7.869 -15.248 1.00 83.31 85 GLY A N 1
ATOM 660 C CA . GLY A 1 85 ? 1.364 -9.135 -14.952 1.00 83.31 85 GLY A CA 1
ATOM 661 C C . GLY A 1 85 ? 1.118 -9.387 -13.466 1.00 83.31 85 GLY A C 1
ATOM 662 O O . GLY A 1 85 ? 0.257 -10.194 -13.154 1.00 83.31 85 GLY A O 1
ATOM 663 N N . GLU A 1 86 ? 1.803 -8.688 -12.556 1.00 84.88 86 GLU A N 1
ATOM 664 C CA . GLU A 1 86 ? 1.678 -8.907 -11.105 1.00 84.88 86 GLU A CA 1
ATOM 665 C C . GLU A 1 86 ? 0.849 -7.836 -10.387 1.00 84.88 86 GLU A C 1
ATOM 667 O O . GLU A 1 86 ? 0.623 -7.923 -9.179 1.00 84.88 86 GLU A O 1
ATOM 672 N N . LYS A 1 87 ? 0.304 -6.866 -11.135 1.00 84.44 87 LYS A N 1
ATOM 673 C CA . LYS A 1 87 ? -0.565 -5.807 -10.598 1.00 84.44 87 LYS A CA 1
ATOM 674 C C . LYS A 1 87 ? -1.821 -6.357 -9.912 1.00 84.44 87 LYS A C 1
ATOM 676 O O . LYS A 1 87 ? -2.349 -5.738 -8.993 1.00 84.44 87 LYS A O 1
ATOM 681 N N . TYR A 1 88 ? -2.300 -7.537 -10.315 1.00 84.44 88 TYR A N 1
ATOM 682 C CA . TYR A 1 88 ? -3.468 -8.162 -9.685 1.00 84.44 88 TYR A CA 1
ATOM 683 C C . TYR A 1 88 ? -3.218 -8.559 -8.224 1.00 84.44 88 TYR A C 1
ATOM 685 O O . TYR A 1 88 ? -4.177 -8.625 -7.461 1.00 84.44 88 TYR A O 1
ATOM 693 N N . ARG A 1 89 ? -1.963 -8.817 -7.814 1.00 86.62 89 ARG A N 1
ATOM 694 C CA . ARG A 1 89 ? -1.650 -9.218 -6.432 1.00 86.62 89 ARG A CA 1
ATOM 695 C C . ARG A 1 89 ? -2.011 -8.121 -5.437 1.00 86.62 89 ARG A C 1
ATOM 697 O O . ARG A 1 89 ? -2.539 -8.422 -4.373 1.00 86.62 89 ARG A O 1
ATOM 704 N N . VAL A 1 90 ? -1.800 -6.865 -5.826 1.00 83.56 90 VAL A N 1
ATOM 705 C CA . VAL A 1 90 ? -2.227 -5.685 -5.066 1.00 83.56 90 VAL A CA 1
ATOM 706 C C . VAL A 1 90 ? -3.745 -5.697 -4.868 1.00 83.56 90 VAL A C 1
ATOM 708 O O . VAL A 1 90 ? -4.235 -5.704 -3.739 1.00 83.56 90 VAL A O 1
ATOM 711 N N . GLY A 1 91 ? -4.499 -5.813 -5.966 1.00 82.62 91 GLY A N 1
ATOM 712 C CA . GLY A 1 91 ? -5.963 -5.858 -5.916 1.00 82.62 91 GLY A CA 1
ATOM 713 C C . GLY A 1 91 ? -6.512 -7.065 -5.147 1.00 82.62 91 GLY A C 1
ATOM 714 O O . GLY A 1 91 ? -7.537 -6.957 -4.479 1.00 82.62 91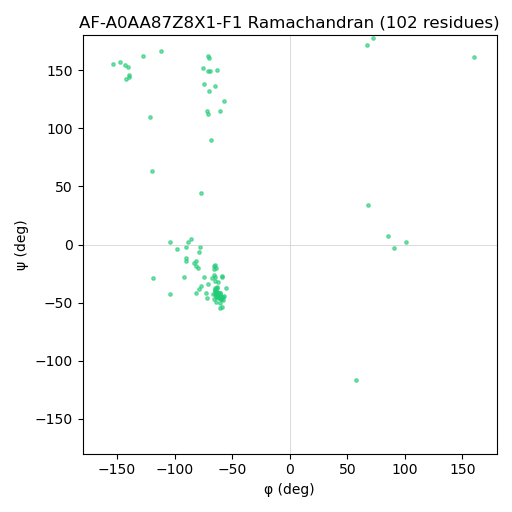 GLY A O 1
ATOM 715 N N . LEU A 1 92 ? -5.819 -8.207 -5.189 1.00 86.88 92 LEU A N 1
ATOM 716 C CA . LEU A 1 92 ? -6.193 -9.409 -4.445 1.00 86.88 92 LEU A CA 1
ATOM 717 C C . LEU A 1 92 ? -6.075 -9.196 -2.932 1.00 86.88 92 LEU A C 1
ATOM 719 O O . LEU A 1 92 ? -6.998 -9.544 -2.198 1.00 86.88 92 LEU A O 1
ATOM 723 N N . VAL A 1 93 ? -4.967 -8.615 -2.463 1.00 85.50 93 VAL A N 1
ATOM 724 C CA . VAL A 1 93 ? -4.775 -8.319 -1.033 1.00 85.50 93 VAL A CA 1
ATOM 725 C C . VAL A 1 93 ? -5.830 -7.324 -0.547 1.00 85.50 93 VAL A C 1
ATOM 727 O O . VAL A 1 93 ? -6.428 -7.540 0.507 1.00 85.50 93 VAL A O 1
ATOM 730 N N . GLN A 1 94 ? -6.135 -6.300 -1.348 1.00 84.12 94 GLN A N 1
ATOM 731 C CA . GLN A 1 94 ? -7.211 -5.352 -1.059 1.00 84.12 94 GLN A CA 1
ATOM 732 C C . GLN A 1 94 ? -8.589 -6.034 -0.970 1.00 84.12 94 GLN A C 1
ATOM 734 O O . GLN A 1 94 ? -9.360 -5.776 -0.044 1.00 84.12 94 GLN A O 1
ATOM 739 N N . ALA A 1 95 ? -8.906 -6.936 -1.903 1.00 86.69 95 ALA A N 1
ATOM 740 C CA . ALA A 1 95 ? -10.168 -7.673 -1.889 1.00 86.69 95 ALA A CA 1
ATOM 741 C C . ALA A 1 95 ? -10.295 -8.584 -0.657 1.00 86.69 95 ALA A C 1
ATOM 743 O O . ALA A 1 95 ? -11.363 -8.650 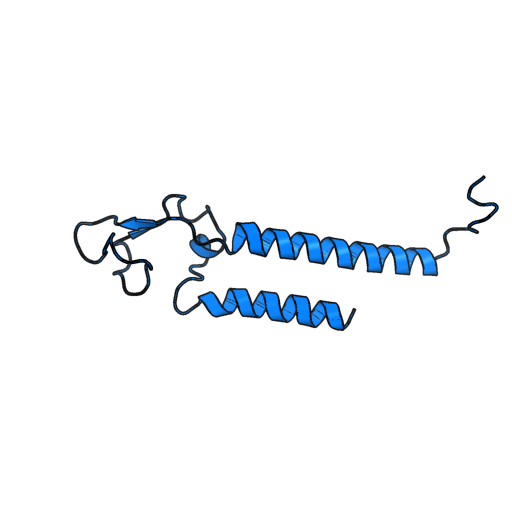-0.050 1.00 86.69 95 ALA A O 1
ATOM 744 N N . LEU A 1 96 ? -9.208 -9.251 -0.257 1.00 86.06 96 LEU A N 1
ATOM 745 C CA . LEU A 1 96 ? -9.169 -10.067 0.959 1.00 86.06 96 LEU A CA 1
ATOM 746 C C . LEU A 1 96 ? -9.345 -9.218 2.223 1.00 86.06 96 LEU A C 1
ATOM 748 O O . LEU A 1 96 ? -10.053 -9.642 3.134 1.00 86.06 96 LEU A O 1
ATOM 752 N N . PHE A 1 97 ? -8.750 -8.021 2.264 1.00 83.75 97 PHE A N 1
ATOM 753 C CA . PHE A 1 97 ? -8.921 -7.086 3.374 1.00 83.75 97 PHE A CA 1
ATOM 754 C C . PHE A 1 97 ? -10.392 -6.682 3.540 1.00 83.75 97 PHE A C 1
ATOM 756 O O . PHE A 1 97 ? -10.972 -6.904 4.602 1.00 83.75 97 PHE A O 1
ATOM 763 N N . PHE A 1 98 ? -11.030 -6.182 2.475 1.00 82.88 98 PHE A N 1
ATOM 764 C CA . PHE A 1 98 ? -12.452 -5.824 2.520 1.00 82.88 98 PHE A CA 1
ATOM 765 C C . PHE A 1 98 ? -13.356 -7.033 2.785 1.00 82.88 98 PHE A C 1
ATOM 767 O O . PHE A 1 98 ? -14.335 -6.916 3.519 1.00 82.88 98 PHE A O 1
ATOM 774 N N . GLY A 1 99 ? -13.010 -8.203 2.240 1.00 86.06 99 GLY A N 1
ATOM 775 C CA . GLY A 1 99 ? -13.675 -9.467 2.547 1.00 86.06 99 GLY A CA 1
ATOM 776 C C . GLY A 1 99 ? -13.647 -9.796 4.040 1.00 86.06 99 GLY A C 1
ATOM 777 O O . GLY A 1 99 ? -14.675 -10.155 4.609 1.00 86.06 99 GLY A O 1
ATOM 778 N N . GLY A 1 100 ? -12.494 -9.612 4.687 1.00 83.19 100 GLY A N 1
ATOM 779 C CA . GLY A 1 100 ? -12.334 -9.788 6.130 1.00 83.19 100 GLY A CA 1
ATOM 780 C C . GLY A 1 100 ? -13.147 -8.785 6.952 1.00 83.19 100 GLY A C 1
ATOM 781 O O . GLY A 1 100 ? -13.776 -9.179 7.932 1.00 83.19 100 GLY A O 1
ATOM 782 N N . CYS A 1 101 ? -13.212 -7.521 6.523 1.00 78.44 101 CYS A N 1
ATOM 783 C CA . CYS A 1 101 ? -14.012 -6.485 7.185 1.00 78.44 101 CYS A CA 1
ATOM 784 C C . CYS A 1 101 ? -15.529 -6.739 7.149 1.00 78.44 101 CYS A C 1
ATOM 786 O O . CYS A 1 101 ? -16.237 -6.132 7.937 1.00 78.44 101 CYS A O 1
ATOM 788 N N . MET A 1 102 ? -16.044 -7.606 6.267 1.00 77.88 102 MET A N 1
ATOM 789 C CA . MET A 1 102 ? -17.468 -7.992 6.275 1.00 77.88 102 MET A CA 1
ATOM 790 C C . MET A 1 102 ? -17.804 -9.071 7.313 1.00 77.88 102 MET A C 1
ATOM 792 O O . MET A 1 102 ? -18.977 -9.299 7.603 1.00 77.88 102 MET A O 1
ATOM 796 N N . ILE A 1 103 ? -16.796 -9.795 7.803 1.00 73.88 103 ILE A N 1
ATOM 797 C CA . ILE A 1 103 ? -16.965 -10.904 8.753 1.00 73.88 103 ILE A CA 1
ATOM 798 C C . ILE A 1 103 ? -16.854 -10.403 10.203 1.00 73.88 103 ILE A C 1
ATOM 800 O O . ILE A 1 103 ? -17.431 -11.013 11.104 1.00 73.88 103 ILE A O 1
ATOM 804 N N . VAL A 1 104 ? -16.103 -9.316 10.412 1.00 63.88 104 VAL A N 1
ATOM 805 C CA . VAL A 1 104 ? -15.938 -8.599 11.690 1.00 63.88 104 VAL A CA 1
ATOM 806 C C . VAL A 1 104 ? -17.070 -7.602 11.908 1.00 63.88 104 VAL A C 1
ATOM 808 O O . VAL A 1 104 ? -17.497 -7.486 13.079 1.00 63.88 104 VAL A O 1
#

Sequence (104 aa):
MLNQYCGEFGPWQLRHFVLTSLAWALEAFHTMVMIVADREPAWRCVGRTGCDEAARTVCGFEPGSWEWTGGRASSTVAEWGLVCGEKYRVGLVQALFFGGCMIV